Protein AF-A0A4Z1C8W2-F1 (afdb_monomer)

Radius of gyration: 26.84 Å; Cα contacts (8 Å, |Δi|>4): 47; chains: 1; bounding box: 63×52×49 Å

Sequence (100 aa):
LGAPVRVSARDEAGAAGAAMMAAVAIGAYPDMRACIAEWVIPLLGPAEAPDPALVATYDRLYPAFAATRRVMPLTWQVLARLRAAQPDPVPSSKGPRHDH

pLDDT: mean 90.88, std 12.69, range [49.41, 98.38]

Secondary structure (DSSP, 8-state):
--S-B--B--TTHHHHHHHHHHHHHTTSSSSHHHHHHHHTGGGB---BPPPHHHHHHHHHHHHHHHHHHHHHHHHHHHHHHHHHTSPPPPPPP-PPP---

Structure (mmCIF, N/CA/C/O backbone):
data_AF-A0A4Z1C8W2-F1
#
_entry.id   AF-A0A4Z1C8W2-F1
#
loop_
_atom_site.group_PDB
_atom_site.id
_atom_site.type_symbol
_atom_site.label_atom_id
_atom_site.label_alt_id
_atom_site.label_comp_id
_atom_site.label_asym_id
_atom_site.label_entity_id
_atom_site.label_seq_id
_atom_site.pdbx_PDB_ins_code
_atom_site.Cartn_x
_atom_site.Cartn_y
_atom_site.Cartn_z
_atom_site.occupancy
_atom_site.B_iso_or_equiv
_atom_site.auth_seq_id
_atom_site.auth_comp_id
_atom_site.auth_asym_id
_atom_site.auth_atom_id
_atom_site.pdbx_PDB_model_num
ATOM 1 N N . LEU A 1 1 ? -2.957 -2.419 -11.042 1.00 68.50 1 LEU A N 1
ATOM 2 C CA . LEU A 1 1 ? -3.750 -2.671 -9.814 1.00 68.50 1 LEU A CA 1
ATOM 3 C C . LEU A 1 1 ? -5.209 -2.292 -10.005 1.00 68.50 1 LEU A C 1
ATOM 5 O O . LEU A 1 1 ? -6.027 -3.060 -9.537 1.00 68.50 1 LEU A O 1
ATOM 9 N N . GLY A 1 2 ? -5.548 -1.203 -10.715 1.00 87.62 2 GLY A N 1
ATOM 10 C CA . GLY A 1 2 ? -6.929 -0.955 -11.172 1.00 87.62 2 GLY A CA 1
ATOM 11 C C . GLY A 1 2 ? -7.985 -0.984 -10.062 1.00 87.62 2 GLY A C 1
ATOM 12 O O . GLY A 1 2 ? -9.151 -1.240 -10.333 1.00 87.62 2 GLY A O 1
ATOM 13 N N . ALA A 1 3 ? -7.566 -0.760 -8.817 1.00 94.06 3 ALA A N 1
ATOM 14 C CA . ALA A 1 3 ? -8.358 -0.940 -7.614 1.00 94.06 3 ALA A CA 1
ATOM 15 C C . ALA A 1 3 ? -8.301 0.343 -6.778 1.00 94.06 3 ALA A C 1
ATOM 17 O O . ALA A 1 3 ? -7.290 1.051 -6.849 1.00 94.06 3 ALA A O 1
ATOM 18 N N . PRO A 1 4 ? -9.348 0.640 -5.988 1.00 94.44 4 PRO A N 1
ATOM 19 C CA . PRO A 1 4 ? -9.343 1.790 -5.099 1.00 94.44 4 PRO 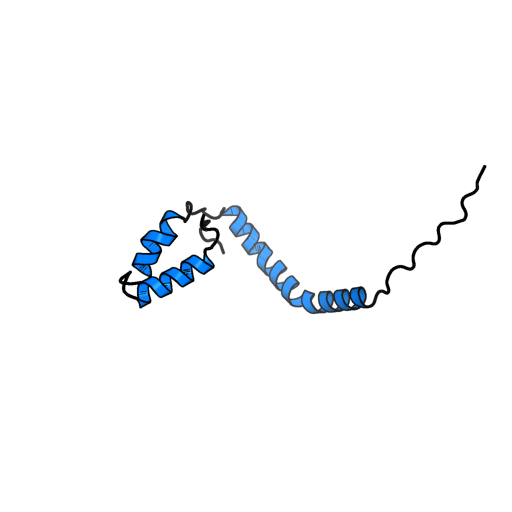A CA 1
ATOM 20 C C . PRO A 1 4 ? -8.210 1.714 -4.077 1.00 94.44 4 PRO A C 1
ATOM 22 O O . PRO A 1 4 ? -7.901 0.639 -3.556 1.00 94.44 4 PRO A O 1
ATOM 25 N N . VAL A 1 5 ? -7.627 2.865 -3.758 1.00 95.25 5 VAL A N 1
ATOM 26 C CA . VAL A 1 5 ? -6.578 2.994 -2.741 1.00 95.25 5 VAL A CA 1
ATOM 27 C C . VAL A 1 5 ? -7.026 3.937 -1.635 1.00 95.25 5 VAL A C 1
ATOM 29 O O . VAL A 1 5 ? -7.899 4.777 -1.832 1.00 95.25 5 VAL A O 1
ATOM 32 N N . ARG A 1 6 ? -6.462 3.767 -0.440 1.00 95.75 6 ARG A N 1
ATOM 33 C CA . ARG A 1 6 ? -6.723 4.629 0.717 1.00 95.75 6 ARG A CA 1
ATOM 34 C C . ARG A 1 6 ? -5.400 4.996 1.360 1.00 95.75 6 ARG A C 1
ATOM 36 O O . ARG A 1 6 ? -4.559 4.122 1.566 1.00 95.75 6 ARG A O 1
ATOM 43 N N . VAL A 1 7 ? -5.245 6.267 1.707 1.00 94.12 7 VAL A N 1
ATOM 44 C CA . VAL A 1 7 ? -4.105 6.750 2.491 1.00 94.12 7 VAL A CA 1
ATOM 45 C C . VAL A 1 7 ? -4.418 6.587 3.975 1.00 94.12 7 VAL A C 1
ATOM 47 O O . VAL A 1 7 ? -5.541 6.836 4.408 1.00 94.12 7 VAL A O 1
ATOM 50 N N . SER A 1 8 ? -3.431 6.157 4.755 1.00 93.88 8 SER A N 1
ATOM 51 C CA . SER A 1 8 ? -3.513 6.142 6.216 1.00 93.88 8 SER A CA 1
ATOM 52 C C . SER A 1 8 ? -2.865 7.405 6.775 1.00 93.88 8 SER A C 1
ATOM 54 O O . SER A 1 8 ? -1.744 7.725 6.392 1.00 93.88 8 SER A O 1
ATOM 56 N N . ALA A 1 9 ? -3.531 8.082 7.709 1.00 93.81 9 ALA A N 1
ATOM 57 C CA . ALA A 1 9 ? -2.972 9.204 8.469 1.00 93.81 9 ALA A CA 1
ATOM 58 C C . ALA A 1 9 ? -2.108 8.753 9.669 1.00 93.81 9 ALA A C 1
ATOM 60 O O . ALA A 1 9 ? -1.718 9.567 10.500 1.00 93.81 9 ALA A O 1
ATOM 61 N N . ARG A 1 10 ? -1.851 7.446 9.812 1.00 90.81 10 ARG A N 1
ATOM 62 C CA . ARG A 1 10 ? -1.043 6.879 10.899 1.00 90.81 10 ARG A CA 1
ATOM 63 C C . ARG A 1 10 ? 0.441 6.891 10.523 1.00 90.81 10 ARG A C 1
ATOM 65 O O . ARG A 1 10 ? 0.850 6.078 9.697 1.00 90.81 10 ARG A O 1
ATOM 72 N N . ASP A 1 11 ? 1.236 7.708 11.210 1.00 87.88 11 ASP A N 1
ATOM 73 C CA . ASP A 1 11 ? 2.695 7.752 11.020 1.00 87.88 11 ASP A CA 1
ATOM 74 C C . ASP A 1 11 ? 3.364 6.409 11.369 1.00 87.88 11 ASP A C 1
ATOM 76 O O . ASP A 1 11 ? 4.113 5.838 10.578 1.00 87.88 11 ASP A O 1
ATOM 80 N N . GLU A 1 12 ? 3.033 5.838 12.531 1.00 90.75 12 GLU A N 1
ATOM 81 C CA . GLU A 1 12 ? 3.627 4.587 13.022 1.00 90.75 12 GLU A CA 1
ATOM 82 C C . GLU A 1 12 ? 2.709 3.372 12.804 1.00 90.75 12 GLU A C 1
ATOM 84 O O . GLU A 1 12 ? 2.335 2.662 13.743 1.00 90.75 12 GLU A O 1
ATOM 89 N N . ALA A 1 13 ? 2.313 3.115 11.554 1.00 91.88 13 ALA A N 1
ATOM 90 C CA . ALA A 1 13 ? 1.425 1.994 11.221 1.00 91.88 13 ALA A CA 1
ATOM 91 C C . ALA A 1 13 ? 1.973 0.623 11.679 1.00 91.88 13 ALA A C 1
ATOM 93 O O . ALA A 1 13 ? 1.209 -0.227 12.137 1.00 91.88 13 ALA A O 1
ATOM 94 N N . GLY A 1 14 ? 3.295 0.423 11.616 1.00 93.81 14 GLY A N 1
ATOM 95 C CA . GLY A 1 14 ? 3.944 -0.813 12.071 1.00 93.81 14 GLY A CA 1
ATOM 96 C C . GLY A 1 14 ? 3.840 -1.027 13.585 1.00 93.81 14 GLY A C 1
ATOM 97 O O . GLY A 1 14 ? 3.435 -2.102 14.028 1.00 93.81 14 GLY A O 1
ATOM 98 N N . ALA A 1 15 ? 4.142 0.006 14.379 1.00 95.88 15 ALA A N 1
ATOM 99 C CA . ALA A 1 15 ? 4.037 -0.061 15.837 1.00 95.88 15 ALA A CA 1
ATOM 100 C C . ALA A 1 15 ? 2.579 -0.231 16.286 1.00 95.88 15 ALA A C 1
ATOM 102 O O . ALA A 1 15 ? 2.293 -1.037 17.171 1.00 95.88 15 ALA A O 1
ATOM 103 N N . ALA A 1 16 ? 1.645 0.456 15.620 1.00 94.44 16 ALA A N 1
ATOM 104 C CA . ALA A 1 16 ? 0.217 0.286 15.861 1.00 94.44 16 ALA A CA 1
ATOM 105 C C . ALA A 1 16 ? -0.224 -1.171 15.642 1.00 94.44 16 ALA A C 1
ATOM 107 O O . ALA A 1 16 ? -0.899 -1.734 16.497 1.00 94.44 16 ALA A O 1
ATOM 108 N N . GLY A 1 17 ? 0.224 -1.814 14.558 1.00 96.12 17 GLY A N 1
ATOM 109 C CA . GLY A 1 17 ? -0.063 -3.227 14.300 1.00 96.12 17 GLY A CA 1
ATOM 110 C C . GLY A 1 17 ? 0.479 -4.165 15.383 1.00 96.12 17 GLY A C 1
ATOM 111 O O . GLY A 1 17 ? -0.227 -5.074 15.820 1.00 96.12 17 GLY A O 1
ATOM 112 N N . ALA A 1 18 ? 1.701 -3.923 15.870 1.00 97.62 18 ALA A N 1
ATOM 113 C CA . ALA A 1 18 ? 2.270 -4.686 16.982 1.00 97.62 18 ALA A CA 1
ATOM 114 C C . ALA A 1 18 ? 1.451 -4.523 18.274 1.00 97.62 18 ALA A C 1
ATOM 116 O O . ALA A 1 18 ? 1.132 -5.512 18.937 1.00 97.62 18 ALA A O 1
ATOM 117 N N . ALA A 1 19 ? 1.049 -3.291 18.593 1.00 97.31 19 ALA A N 1
ATOM 118 C CA . ALA A 1 19 ? 0.217 -2.999 19.755 1.00 97.31 19 ALA A CA 1
ATOM 119 C C . ALA A 1 19 ? -1.178 -3.641 19.654 1.00 97.31 19 ALA A C 1
ATOM 121 O O . ALA A 1 19 ? -1.673 -4.159 20.651 1.00 97.31 19 ALA A O 1
ATOM 122 N N . MET A 1 20 ? -1.785 -3.687 18.462 1.00 98.00 20 MET A N 1
ATOM 123 C CA . MET A 1 20 ? -3.065 -4.376 18.240 1.00 98.00 20 MET A CA 1
ATOM 124 C C . MET A 1 20 ? -2.956 -5.878 18.529 1.00 98.00 20 MET A C 1
ATOM 126 O O . MET A 1 20 ? -3.800 -6.429 19.232 1.00 98.00 20 MET A O 1
ATOM 130 N N . MET A 1 21 ? -1.895 -6.541 18.046 1.00 98.19 21 MET A N 1
ATOM 131 C CA . MET A 1 21 ? -1.666 -7.963 18.339 1.00 98.19 21 MET A CA 1
ATOM 132 C C . MET A 1 21 ? -1.511 -8.212 19.844 1.00 98.19 21 MET A C 1
ATOM 134 O O . MET A 1 21 ? -2.088 -9.163 20.368 1.00 98.19 21 MET A O 1
ATOM 138 N N . ALA A 1 22 ? -0.783 -7.339 20.550 1.00 98.25 22 ALA A N 1
ATOM 139 C CA . ALA A 1 22 ? -0.645 -7.423 22.002 1.00 98.25 22 ALA A CA 1
ATOM 140 C C . ALA A 1 22 ? -1.987 -7.209 22.720 1.00 98.25 22 ALA A C 1
ATOM 142 O O . ALA A 1 22 ? -2.317 -7.971 23.624 1.00 98.25 22 ALA A O 1
ATOM 143 N N . ALA A 1 23 ? -2.783 -6.224 22.293 1.00 98.19 23 ALA A N 1
ATOM 144 C CA . ALA A 1 23 ? -4.079 -5.906 22.887 1.00 98.19 23 ALA A CA 1
ATOM 145 C C . ALA A 1 23 ? -5.083 -7.067 22.764 1.00 98.19 23 ALA A C 1
ATOM 147 O O . ALA A 1 23 ? -5.808 -7.357 23.715 1.00 98.19 23 ALA A O 1
ATOM 148 N N . VAL A 1 24 ? -5.082 -7.779 21.633 1.00 98.38 24 VAL A N 1
ATOM 149 C CA . VAL A 1 24 ? -5.873 -9.009 21.465 1.00 98.38 24 VAL A CA 1
ATOM 150 C C . VAL A 1 24 ? -5.327 -10.139 22.341 1.00 98.38 24 VAL A C 1
ATOM 152 O O . VAL A 1 24 ? -6.096 -10.817 23.015 1.00 98.38 24 VAL A O 1
ATOM 155 N N . ALA A 1 25 ? -4.004 -10.324 22.393 1.00 98.31 25 ALA A N 1
ATOM 156 C CA . ALA A 1 25 ? -3.384 -11.395 23.177 1.00 98.31 25 ALA A CA 1
ATOM 157 C C . ALA A 1 25 ? -3.657 -11.282 24.688 1.00 98.31 25 ALA A C 1
ATOM 159 O O . ALA A 1 25 ? -3.830 -12.301 25.352 1.00 98.31 25 ALA A O 1
ATOM 160 N N . ILE A 1 26 ? -3.723 -10.060 25.229 1.00 98.31 26 ILE A N 1
ATOM 161 C CA . ILE A 1 26 ? -4.063 -9.823 26.643 1.00 98.31 26 ILE A CA 1
ATOM 162 C C . ILE A 1 26 ? -5.578 -9.773 26.907 1.00 98.31 26 ILE A C 1
ATOM 164 O O . ILE A 1 26 ? -5.987 -9.567 28.046 1.00 98.31 26 ILE A O 1
ATOM 168 N N . GLY A 1 27 ? -6.411 -9.921 25.871 1.00 97.94 27 GLY A N 1
ATOM 169 C CA . GLY A 1 27 ? -7.871 -9.875 25.977 1.00 97.94 27 GLY A CA 1
ATOM 170 C C . GLY A 1 27 ? -8.471 -8.474 26.135 1.00 97.94 27 GLY A C 1
ATOM 171 O O . GLY A 1 27 ? -9.648 -8.360 26.464 1.00 97.94 27 GLY A O 1
ATOM 172 N N . ALA A 1 28 ? -7.699 -7.406 25.896 1.00 98.19 28 ALA A N 1
ATOM 173 C CA . ALA A 1 28 ? -8.216 -6.033 25.903 1.00 98.19 28 ALA A CA 1
ATOM 174 C C . ALA A 1 28 ? -9.155 -5.768 24.714 1.00 98.19 28 ALA A C 1
ATOM 176 O O . ALA A 1 28 ? -10.091 -4.980 24.829 1.00 98.19 28 ALA A O 1
ATOM 177 N N . TYR A 1 29 ? -8.931 -6.462 23.595 1.00 98.25 29 TYR A N 1
ATOM 178 C CA . TYR A 1 29 ? -9.879 -6.564 22.488 1.00 98.25 29 TYR A CA 1
ATOM 179 C C . TYR A 1 29 ? -10.237 -8.028 22.235 1.00 98.25 29 TYR A C 1
ATOM 181 O O . TYR A 1 29 ? -9.376 -8.898 22.377 1.00 98.25 29 TYR A O 1
ATOM 189 N N . PRO A 1 30 ? -11.482 -8.313 21.815 1.00 97.19 30 PRO A N 1
ATOM 190 C CA . PRO A 1 30 ? -11.926 -9.681 21.566 1.00 97.19 30 PRO A CA 1
ATOM 191 C C . PRO A 1 30 ? -11.261 -10.303 20.330 1.00 97.19 30 PRO A C 1
ATOM 193 O O . PRO A 1 30 ? -11.040 -11.509 20.293 1.00 97.19 30 PRO A O 1
ATOM 196 N N . ASP A 1 31 ? -10.947 -9.493 19.315 1.00 98.19 31 ASP A N 1
ATOM 197 C CA . ASP A 1 31 ? -10.275 -9.923 18.094 1.00 98.19 31 ASP A CA 1
ATOM 198 C C . ASP A 1 31 ? -9.612 -8.743 17.357 1.00 98.19 31 ASP A C 1
ATOM 200 O O . ASP A 1 31 ? -9.771 -7.567 17.702 1.00 98.19 31 ASP A O 1
ATOM 204 N N . MET A 1 32 ? -8.875 -9.062 16.291 1.00 98.12 32 MET A N 1
ATOM 205 C CA . MET A 1 32 ? -8.220 -8.056 15.454 1.00 98.12 32 MET A CA 1
ATOM 206 C C . MET A 1 32 ? -9.204 -7.150 14.709 1.00 98.12 32 MET A C 1
ATOM 208 O O . MET A 1 32 ? -8.849 -6.014 14.400 1.00 98.12 32 MET A O 1
ATOM 212 N N . ARG A 1 33 ? -10.426 -7.607 14.399 1.00 97.88 33 ARG A N 1
ATOM 213 C CA . ARG A 1 33 ? -11.414 -6.780 13.686 1.00 97.88 33 ARG A CA 1
ATOM 214 C C . ARG A 1 33 ? -11.884 -5.636 14.574 1.00 97.88 33 ARG A C 1
ATOM 216 O O . ARG A 1 33 ? -12.005 -4.519 14.076 1.00 97.88 33 ARG A O 1
ATOM 223 N N . ALA A 1 34 ? -12.087 -5.898 15.863 1.00 97.75 34 ALA A N 1
ATOM 224 C CA . ALA A 1 34 ? -12.425 -4.885 16.852 1.00 97.75 34 ALA A CA 1
ATOM 225 C C . ALA A 1 34 ? -11.306 -3.833 16.976 1.00 97.75 34 ALA A C 1
ATOM 227 O O . ALA A 1 34 ? -11.585 -2.643 16.849 1.00 97.75 34 ALA A O 1
ATOM 228 N N . CYS A 1 35 ? -10.036 -4.252 17.083 1.00 96.69 35 CYS A N 1
ATOM 229 C CA . CYS A 1 35 ? -8.900 -3.319 17.047 1.00 96.69 35 CYS A CA 1
ATOM 230 C C . CYS A 1 35 ? -8.846 -2.501 15.745 1.00 96.69 35 CYS A C 1
ATOM 232 O O . CYS A 1 35 ? -8.619 -1.296 15.780 1.00 96.69 35 CYS A O 1
ATOM 234 N N . ILE A 1 36 ? -9.037 -3.131 14.580 1.00 97.12 36 ILE A N 1
ATOM 235 C CA . ILE A 1 36 ? -9.000 -2.449 13.273 1.00 97.12 36 ILE A CA 1
ATOM 236 C C . ILE A 1 36 ? -10.087 -1.376 13.190 1.00 97.12 36 ILE A C 1
ATOM 238 O O . ILE A 1 36 ? -9.821 -0.274 12.704 1.00 97.12 36 ILE A O 1
ATOM 242 N N . ALA A 1 37 ? -11.298 -1.694 13.652 1.00 97.25 37 ALA A N 1
ATOM 243 C CA . ALA A 1 37 ? -12.432 -0.783 13.601 1.00 97.25 37 ALA A CA 1
ATOM 244 C C . ALA A 1 37 ? -12.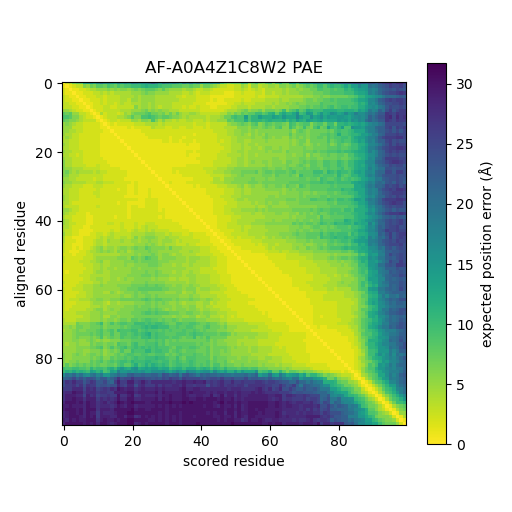172 0.517 14.367 1.00 97.25 37 ALA A C 1
ATOM 246 O O . ALA A 1 37 ? -12.611 1.575 13.927 1.00 97.25 37 ALA A O 1
ATOM 247 N N . GLU A 1 38 ? -11.424 0.441 15.465 1.00 96.69 38 GLU A N 1
ATOM 248 C CA . GLU A 1 38 ? -11.142 1.592 16.313 1.00 96.69 38 GLU A CA 1
ATOM 249 C C . GLU A 1 38 ? -9.819 2.286 15.963 1.00 96.69 38 GLU A C 1
ATOM 251 O O . GLU A 1 38 ? -9.750 3.510 15.920 1.00 96.69 38 GLU A O 1
ATOM 256 N N . TRP A 1 39 ? -8.752 1.532 15.693 1.00 96.19 39 TRP A N 1
ATOM 257 C CA . TRP A 1 39 ? -7.398 2.096 15.590 1.00 96.19 39 TRP A CA 1
ATOM 258 C C . TRP A 1 39 ? -6.937 2.330 14.151 1.00 96.19 39 TRP A C 1
ATOM 260 O O . TRP A 1 39 ? -5.987 3.082 13.932 1.00 96.19 39 TRP A O 1
ATOM 270 N N . VAL A 1 40 ? -7.578 1.687 13.168 1.00 96.12 40 VAL A N 1
ATOM 271 C CA . VAL A 1 40 ? -7.174 1.757 11.755 1.00 96.12 40 VAL A CA 1
ATOM 272 C C . VAL A 1 40 ? -8.219 2.482 10.923 1.00 96.12 40 VAL A C 1
ATOM 274 O O . VAL A 1 40 ? -7.899 3.500 10.318 1.00 96.12 40 VAL A O 1
ATOM 277 N N . ILE A 1 41 ? -9.465 1.993 10.890 1.00 96.00 41 ILE A N 1
A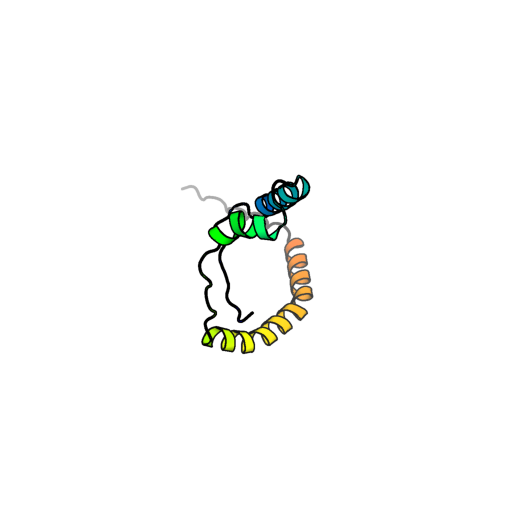TOM 278 C CA . ILE A 1 41 ? -10.517 2.517 9.999 1.00 96.00 41 ILE A CA 1
ATOM 279 C C . ILE A 1 41 ? -10.700 4.040 10.115 1.00 96.00 41 ILE A C 1
ATOM 281 O O . ILE A 1 41 ? 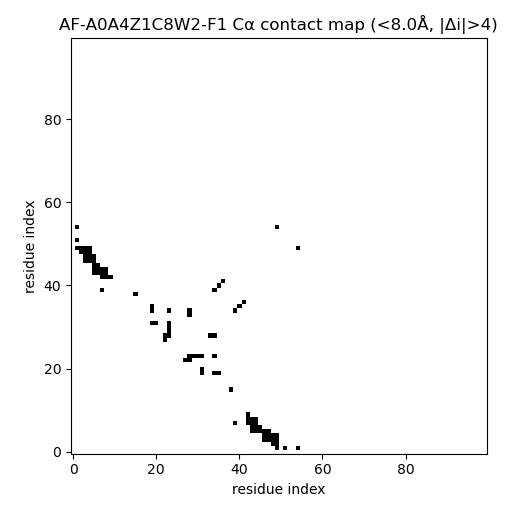-10.781 4.671 9.057 1.00 96.00 41 ILE A O 1
ATOM 285 N N . PRO A 1 42 ? -10.710 4.655 11.316 1.00 96.19 42 PRO A N 1
ATOM 286 C CA . PRO A 1 42 ? -10.895 6.102 11.450 1.00 96.19 42 PRO A CA 1
ATOM 287 C C . PRO A 1 42 ? -9.735 6.930 10.887 1.00 96.19 42 PRO A C 1
ATOM 289 O O . PRO A 1 42 ? -9.913 8.101 10.571 1.00 96.19 42 PRO A O 1
ATOM 292 N N . LEU A 1 43 ? -8.552 6.327 10.751 1.00 95.88 43 LEU A N 1
ATOM 293 C CA . LEU A 1 43 ? -7.351 6.973 10.219 1.00 95.88 43 LEU A CA 1
ATOM 294 C C . LEU A 1 43 ? -7.169 6.739 8.719 1.00 95.88 43 LEU A C 1
ATOM 296 O O . LEU A 1 43 ? -6.252 7.297 8.118 1.00 95.88 43 LEU A O 1
ATOM 300 N N . LEU A 1 44 ? -8.013 5.911 8.102 1.00 96.19 44 LEU A N 1
ATOM 301 C CA . LEU A 1 44 ? -7.994 5.707 6.664 1.00 96.19 44 LEU A CA 1
ATOM 302 C C . LEU A 1 44 ? -8.808 6.807 5.978 1.00 96.19 44 LEU A C 1
ATOM 304 O O . LEU A 1 44 ? -10.020 6.913 6.177 1.00 96.19 44 LEU A O 1
ATOM 308 N N . GLY A 1 45 ? -8.158 7.558 5.094 1.00 94.81 45 GLY A N 1
ATOM 309 C CA . GLY A 1 45 ? -8.798 8.536 4.223 1.00 94.81 45 GLY A CA 1
ATOM 310 C C . GLY A 1 45 ? -9.853 7.920 3.290 1.00 94.81 45 GLY A C 1
ATOM 311 O O . GLY A 1 45 ? -10.067 6.695 3.287 1.00 94.81 45 GLY A O 1
ATOM 312 N N . PRO A 1 46 ? -10.540 8.754 2.492 1.00 95.50 46 PRO A N 1
ATOM 313 C CA . PRO A 1 46 ? -11.503 8.273 1.509 1.00 95.50 46 PRO A CA 1
ATOM 314 C C . PRO A 1 46 ? -10.842 7.316 0.509 1.00 95.50 46 PRO A C 1
ATOM 316 O O . PRO A 1 46 ? -9.637 7.365 0.271 1.00 95.50 46 PRO A O 1
ATOM 319 N N . ALA A 1 47 ? -11.645 6.419 -0.064 1.00 95.25 47 ALA A N 1
ATOM 320 C CA . ALA A 1 47 ? -11.189 5.578 -1.160 1.00 95.25 47 ALA A CA 1
ATOM 321 C C . ALA A 1 47 ? -11.056 6.416 -2.433 1.00 95.25 47 ALA A C 1
ATOM 323 O O . ALA A 1 47 ? -12.039 6.959 -2.934 1.00 95.25 47 ALA A O 1
ATOM 324 N N . GLU A 1 48 ? -9.841 6.492 -2.957 1.00 95.94 48 GLU A N 1
ATOM 325 C CA . GLU A 1 48 ? -9.540 7.114 -4.237 1.00 95.94 48 GLU A CA 1
ATOM 326 C C . GLU A 1 48 ? -9.734 6.071 -5.337 1.00 95.94 48 GLU A C 1
ATOM 328 O O . GLU A 1 48 ? -9.049 5.043 -5.376 1.00 95.94 48 GLU A O 1
ATOM 333 N N . ALA A 1 49 ? -10.718 6.309 -6.206 1.00 96.00 49 ALA A N 1
ATOM 334 C CA . ALA A 1 49 ? -10.984 5.442 -7.343 1.00 96.00 49 ALA A CA 1
ATOM 335 C C . ALA A 1 49 ? -9.899 5.625 -8.417 1.00 96.00 49 ALA A C 1
ATOM 337 O O . ALA A 1 49 ? -9.455 6.748 -8.661 1.00 96.00 49 ALA A O 1
ATOM 338 N N . PRO A 1 50 ? -9.479 4.544 -9.091 1.00 96.00 50 PRO A N 1
ATOM 339 C CA . PRO A 1 50 ? -8.535 4.659 -10.188 1.00 96.00 50 PRO A CA 1
ATOM 340 C C . PRO A 1 50 ? -9.186 5.369 -11.381 1.00 96.00 50 PRO A C 1
ATOM 342 O O . PRO A 1 50 ? -10.333 5.090 -11.726 1.00 96.00 50 PRO A O 1
ATOM 345 N N . ASP A 1 51 ? -8.428 6.234 -12.054 1.00 96.69 51 ASP A N 1
ATOM 346 C CA . ASP A 1 51 ? -8.842 6.816 -13.332 1.00 96.69 51 ASP A CA 1
ATOM 347 C C . ASP A 1 51 ? -8.878 5.716 -14.420 1.00 96.69 51 ASP A C 1
AT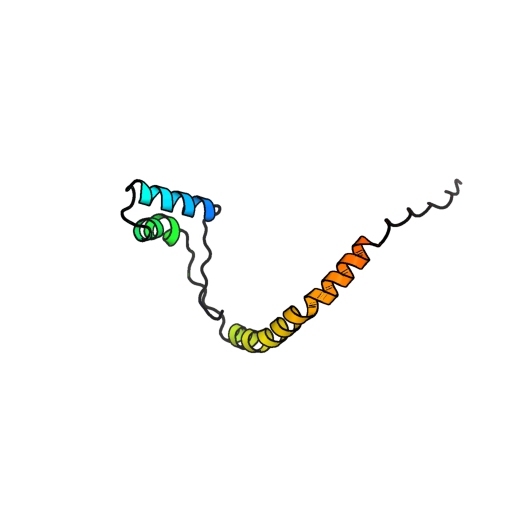OM 349 O O . ASP A 1 51 ? -7.827 5.135 -14.729 1.00 96.69 51 ASP A O 1
ATOM 353 N N . PRO A 1 52 ? -10.044 5.428 -15.036 1.00 95.69 52 PRO A N 1
ATOM 354 C CA . PRO A 1 52 ? -10.174 4.386 -16.054 1.00 95.69 52 PRO A CA 1
ATOM 355 C C . PRO A 1 52 ? -9.254 4.576 -17.269 1.00 95.69 52 PRO A C 1
ATOM 357 O O . PRO A 1 52 ? -8.755 3.595 -17.826 1.00 95.69 52 PRO A O 1
ATOM 360 N N . ALA A 1 53 ? -8.990 5.821 -17.678 1.00 97.31 53 ALA A N 1
ATOM 361 C CA . ALA A 1 53 ? -8.120 6.115 -18.813 1.00 97.31 53 ALA A CA 1
ATOM 362 C C . ALA A 1 53 ? -6.651 5.807 -18.486 1.00 97.31 53 ALA A C 1
ATOM 364 O O . ALA A 1 53 ? -5.910 5.268 -19.321 1.00 97.31 53 ALA A O 1
ATOM 365 N N . LEU A 1 54 ? -6.232 6.092 -17.250 1.00 96.31 54 LEU A N 1
ATOM 366 C CA . LEU A 1 54 ? -4.899 5.738 -16.769 1.00 96.31 54 LEU A CA 1
ATOM 367 C C . LEU A 1 54 ? -4.752 4.2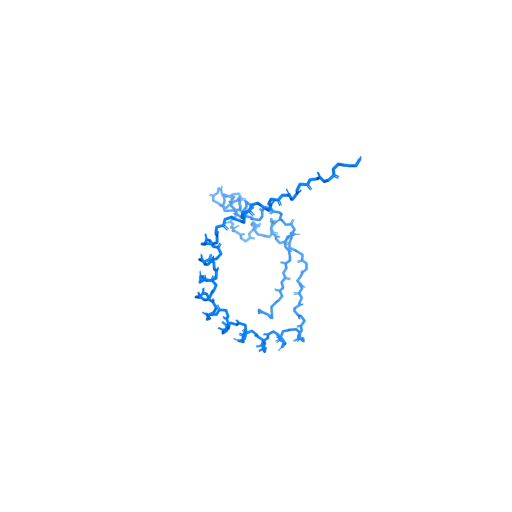30 -16.576 1.00 96.31 54 LEU A C 1
ATOM 369 O O . LEU A 1 54 ? -3.712 3.690 -16.943 1.00 96.31 54 LEU A O 1
ATOM 373 N N . VAL A 1 55 ? -5.782 3.533 -16.088 1.00 97.44 55 VAL A N 1
ATOM 374 C CA . VAL A 1 55 ? -5.781 2.061 -16.003 1.00 97.44 55 VAL A CA 1
ATOM 375 C C . VAL A 1 55 ? -5.529 1.445 -17.379 1.00 97.44 55 VAL A C 1
ATOM 377 O O . VAL A 1 55 ? -4.544 0.728 -17.546 1.00 97.44 55 VAL A O 1
ATOM 380 N N . ALA A 1 56 ? -6.317 1.817 -18.391 1.00 96.44 56 ALA A N 1
ATOM 381 C CA . ALA A 1 56 ? -6.148 1.309 -19.755 1.00 96.44 56 ALA A CA 1
ATOM 382 C C . ALA A 1 56 ? -4.778 1.663 -20.368 1.00 96.44 56 ALA A C 1
ATOM 384 O O . ALA A 1 56 ? -4.239 0.944 -21.215 1.00 96.44 56 ALA A O 1
ATOM 385 N N . THR A 1 57 ? -4.196 2.792 -19.966 1.00 97.62 57 THR A N 1
ATOM 386 C CA . THR A 1 57 ? -2.849 3.187 -20.390 1.00 97.62 57 THR A CA 1
ATOM 387 C C . THR A 1 57 ? -1.786 2.313 -19.731 1.00 97.62 57 THR A C 1
ATOM 389 O O . THR A 1 57 ? -0.934 1.758 -20.429 1.00 97.62 57 THR A O 1
ATOM 392 N N . TYR A 1 58 ? -1.850 2.127 -18.413 1.00 97.50 58 TYR A N 1
ATOM 393 C CA . TYR A 1 58 ? -0.894 1.295 -17.690 1.00 97.50 58 TYR A CA 1
ATOM 394 C C . TYR A 1 58 ? -1.002 -0.182 -18.056 1.00 97.50 58 TYR A C 1
ATOM 396 O O . TYR A 1 58 ? 0.035 -0.829 -18.165 1.00 97.50 58 TYR A O 1
ATOM 404 N N . ASP A 1 59 ? -2.195 -0.701 -18.339 1.00 96.88 59 ASP A N 1
ATOM 405 C CA . ASP A 1 59 ? -2.376 -2.083 -18.796 1.00 96.88 59 ASP A CA 1
ATOM 406 C C . ASP A 1 59 ? -1.639 -2.351 -20.115 1.00 96.88 59 ASP A C 1
ATOM 408 O O . ASP A 1 59 ? -1.047 -3.416 -20.299 1.00 96.88 59 ASP A O 1
ATOM 412 N N . ARG A 1 60 ? -1.588 -1.358 -21.013 1.00 97.44 60 ARG A N 1
ATOM 413 C CA . ARG A 1 60 ? -0.818 -1.445 -22.263 1.00 97.44 60 ARG A CA 1
ATOM 414 C C . ARG A 1 60 ? 0.690 -1.306 -22.046 1.00 97.44 60 ARG A C 1
ATOM 416 O O . ARG A 1 60 ? 1.464 -1.973 -22.729 1.00 97.44 60 ARG A O 1
ATOM 423 N N . LEU A 1 61 ? 1.124 -0.450 -21.120 1.00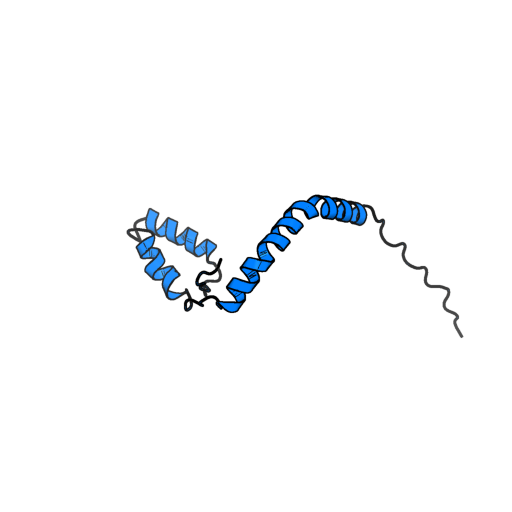 97.69 61 LEU A N 1
ATOM 424 C CA . LEU A 1 61 ? 2.549 -0.159 -20.8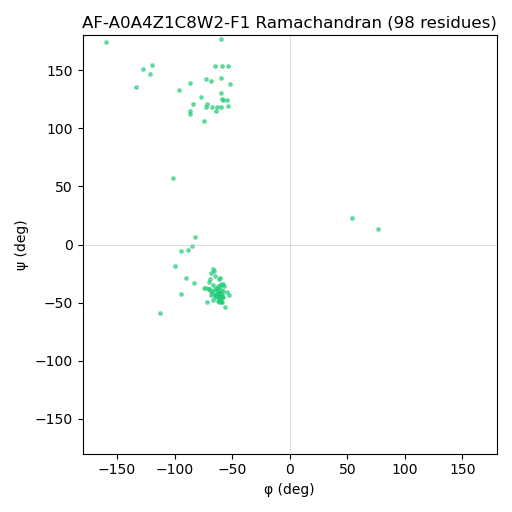94 1.00 97.69 61 LEU A CA 1
ATOM 425 C C . LEU A 1 61 ? 3.249 -1.182 -19.988 1.00 97.69 61 LEU A C 1
ATOM 427 O O . LEU A 1 61 ? 4.439 -1.460 -20.161 1.00 97.69 61 LEU A O 1
ATOM 431 N N . TYR A 1 62 ? 2.529 -1.750 -19.021 1.00 97.44 62 TYR A N 1
ATOM 432 C CA . TYR A 1 62 ? 3.098 -2.615 -17.991 1.00 97.44 62 TYR A CA 1
ATOM 433 C C . TYR A 1 62 ? 3.838 -3.844 -18.546 1.00 97.44 62 TYR A C 1
ATOM 435 O O . TYR A 1 62 ? 4.926 -4.131 -18.041 1.00 97.44 62 TYR A O 1
ATOM 443 N N . PRO A 1 63 ? 3.364 -4.547 -19.599 1.00 97.94 63 PRO A N 1
ATOM 444 C CA . PRO A 1 63 ? 4.103 -5.670 -20.175 1.00 97.94 63 PRO A CA 1
ATOM 445 C C . PRO A 1 63 ? 5.500 -5.283 -20.681 1.00 97.94 63 PRO A C 1
ATOM 447 O O . PRO A 1 63 ? 6.470 -5.992 -20.408 1.00 97.94 63 PRO A O 1
ATOM 450 N N . ALA A 1 64 ? 5.626 -4.137 -21.360 1.00 98.00 64 ALA A N 1
ATOM 451 C CA . ALA A 1 64 ? 6.907 -3.643 -21.867 1.00 98.00 64 ALA A CA 1
ATOM 452 C C . ALA A 1 64 ? 7.855 -3.240 -20.725 1.00 98.00 64 ALA A C 1
ATOM 454 O O . ALA A 1 64 ? 9.041 -3.590 -20.737 1.00 98.00 64 ALA A O 1
ATOM 455 N N . PHE A 1 65 ? 7.322 -2.572 -19.696 1.00 97.38 65 PHE A N 1
ATOM 456 C CA . PHE A 1 65 ? 8.063 -2.280 -18.469 1.00 97.38 65 PHE A CA 1
ATOM 457 C C . PHE A 1 65 ? 8.556 -3.568 -17.792 1.00 97.38 65 PHE A C 1
ATOM 459 O O . PHE A 1 65 ? 9.739 -3.686 -17.472 1.00 97.38 65 PHE A O 1
ATOM 466 N N . ALA A 1 66 ? 7.676 -4.556 -17.6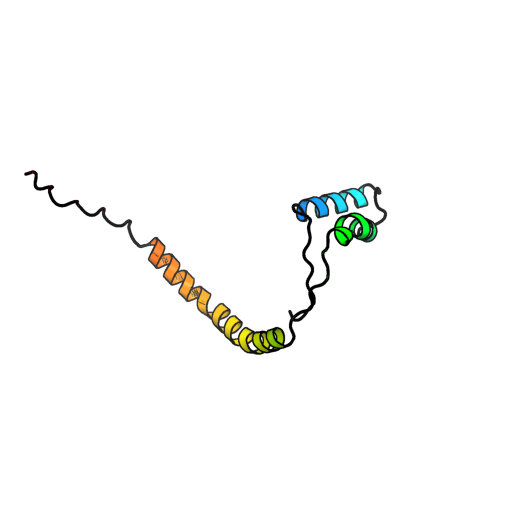08 1.00 97.88 66 ALA A N 1
ATOM 467 C CA . ALA A 1 66 ? 7.993 -5.814 -16.942 1.00 97.88 66 ALA A CA 1
ATOM 468 C C . ALA A 1 66 ? 9.049 -6.619 -17.713 1.00 97.88 66 ALA A C 1
ATOM 470 O O . ALA A 1 66 ? 9.984 -7.141 -17.102 1.00 97.88 66 ALA A O 1
ATOM 471 N N . ALA A 1 67 ? 8.940 -6.688 -19.044 1.00 97.88 67 ALA A N 1
ATOM 472 C CA . ALA A 1 67 ? 9.934 -7.331 -19.900 1.00 97.88 67 ALA A CA 1
ATOM 473 C C . ALA A 1 67 ? 11.311 -6.668 -19.749 1.00 97.88 67 ALA A C 1
ATOM 475 O O . ALA A 1 67 ? 12.296 -7.344 -19.451 1.00 97.88 67 ALA A O 1
ATOM 476 N N . THR A 1 68 ? 11.363 -5.337 -19.839 1.00 97.44 68 THR A N 1
ATOM 477 C CA . THR A 1 68 ? 12.599 -4.563 -19.655 1.00 97.44 68 THR A CA 1
ATOM 478 C C . THR A 1 68 ? 13.195 -4.783 -18.261 1.00 97.44 68 THR A C 1
ATOM 480 O O . THR A 1 68 ? 14.369 -5.123 -18.118 1.00 97.44 68 THR A O 1
ATOM 483 N N . ARG A 1 69 ? 12.382 -4.677 -17.203 1.00 97.19 69 ARG A N 1
ATOM 484 C CA . ARG A 1 69 ? 12.821 -4.871 -15.813 1.00 97.19 69 ARG A CA 1
ATOM 485 C C . ARG A 1 69 ? 13.384 -6.271 -15.549 1.00 97.19 69 ARG A C 1
ATOM 487 O O . ARG A 1 69 ? 14.220 -6.406 -14.652 1.00 97.19 69 ARG A O 1
ATOM 494 N N . ARG A 1 70 ? 12.937 -7.298 -16.280 1.00 97.69 70 ARG A N 1
ATOM 495 C CA . ARG A 1 70 ? 13.455 -8.673 -16.168 1.00 97.69 70 ARG A CA 1
ATOM 496 C C . ARG A 1 70 ? 14.848 -8.830 -16.779 1.00 97.69 70 ARG A C 1
ATOM 498 O O . ARG A 1 70 ? 15.651 -9.554 -16.204 1.00 97.69 70 ARG A O 1
ATOM 505 N N . VAL A 1 71 ? 15.148 -8.153 -17.890 1.00 96.94 71 VAL A N 1
ATOM 506 C CA . VAL A 1 71 ? 16.429 -8.322 -18.614 1.00 96.94 71 VAL A CA 1
ATOM 507 C C . VAL A 1 71 ? 17.535 -7.374 -18.141 1.00 96.94 71 VAL A C 1
ATOM 509 O O . VAL A 1 71 ? 18.710 -7.725 -18.162 1.00 96.94 71 VAL A O 1
ATOM 512 N N . MET A 1 72 ? 17.168 -6.194 -17.641 1.00 97.19 72 MET A N 1
ATOM 513 C CA . MET A 1 72 ? 18.116 -5.161 -17.209 1.00 97.19 72 MET A CA 1
ATOM 514 C C . MET A 1 72 ? 19.010 -5.465 -15.983 1.00 97.19 72 MET A C 1
ATOM 516 O O . MET A 1 72 ? 20.067 -4.834 -15.891 1.00 97.19 72 MET A O 1
ATOM 520 N N . PRO A 1 73 ? 18.685 -6.380 -15.039 1.00 97.81 73 PRO A N 1
ATOM 521 C CA . PRO A 1 73 ? 19.506 -6.594 -13.845 1.00 97.81 73 PRO A CA 1
ATOM 522 C C . PRO A 1 73 ? 20.979 -6.894 -14.126 1.00 97.81 73 PRO A C 1
ATOM 524 O O . PRO A 1 73 ? 21.841 -6.345 -13.444 1.00 97.81 73 PRO A O 1
ATOM 527 N N . LEU A 1 74 ? 21.286 -7.710 -15.140 1.00 96.06 74 LEU A N 1
ATOM 528 C CA . LEU A 1 74 ? 22.674 -8.031 -15.489 1.00 96.06 74 LEU A CA 1
ATOM 529 C C . LEU A 1 74 ? 23.435 -6.792 -15.974 1.00 96.06 74 LEU A C 1
ATOM 531 O O . LEU A 1 74 ? 24.542 -6.525 -15.507 1.00 96.06 74 LEU A O 1
ATOM 535 N N . THR A 1 75 ? 22.824 -5.991 -16.846 1.00 96.81 75 THR A N 1
ATOM 536 C CA . THR A 1 75 ? 23.409 -4.737 -17.334 1.00 96.81 75 THR A CA 1
ATOM 537 C C . THR A 1 75 ? 23.676 -3.767 -16.187 1.00 96.81 75 THR A C 1
ATOM 539 O O . THR A 1 75 ? 24.768 -3.209 -16.094 1.00 96.81 75 THR A O 1
ATOM 542 N N . TRP A 1 76 ? 22.728 -3.603 -15.260 1.00 97.06 76 TRP A N 1
ATOM 543 C CA . TRP A 1 76 ? 22.926 -2.746 -14.088 1.00 97.06 76 TRP A CA 1
ATOM 544 C C . TRP A 1 76 ? 24.050 -3.236 -13.176 1.00 97.06 76 TRP A C 1
ATOM 546 O O . TRP A 1 76 ? 24.823 -2.417 -12.686 1.00 97.06 76 TRP A O 1
ATOM 556 N N . GLN A 1 77 ? 24.191 -4.550 -12.979 1.00 97.38 77 GLN A N 1
ATOM 557 C CA . GLN A 1 77 ? 25.301 -5.112 -12.206 1.00 97.38 77 GLN A CA 1
ATOM 558 C C . GLN A 1 77 ? 26.655 -4.820 -12.857 1.00 97.38 77 GLN A C 1
ATOM 560 O O . GLN A 1 77 ? 27.600 -4.456 -12.161 1.00 97.38 77 GLN A O 1
ATOM 565 N N . VAL A 1 78 ? 26.757 -4.951 -14.183 1.00 96.62 78 VAL A N 1
ATOM 566 C CA . VAL A 1 78 ? 27.984 -4.608 -14.916 1.00 96.62 78 VAL A CA 1
ATOM 567 C C . VAL A 1 78 ? 28.308 -3.125 -14.746 1.00 96.62 78 VAL A C 1
ATOM 569 O O . VAL A 1 78 ? 29.420 -2.790 -14.346 1.00 96.62 78 VAL A O 1
ATOM 572 N N . LEU A 1 79 ? 27.330 -2.241 -14.956 1.00 96.62 79 LEU A N 1
ATOM 573 C CA . LEU A 1 79 ? 27.512 -0.798 -14.778 1.00 96.62 79 LEU A CA 1
ATOM 574 C C . LEU A 1 79 ? 27.919 -0.433 -13.342 1.00 96.62 79 LEU A C 1
ATOM 576 O O . LEU A 1 79 ? 28.776 0.427 -13.147 1.00 96.62 79 LEU A O 1
ATOM 580 N N . ALA A 1 80 ? 27.345 -1.099 -12.336 1.00 96.62 80 ALA A N 1
ATOM 581 C CA . ALA A 1 80 ? 27.701 -0.892 -10.936 1.00 96.62 80 ALA A CA 1
ATOM 582 C C . ALA A 1 80 ? 29.150 -1.311 -10.640 1.00 96.62 80 ALA A C 1
ATOM 584 O O . ALA A 1 80 ? 29.873 -0.565 -9.982 1.00 96.62 80 ALA A O 1
ATOM 585 N N . ARG A 1 81 ? 29.601 -2.460 -11.166 1.00 96.56 81 ARG A N 1
ATOM 586 C CA . ARG A 1 81 ? 30.999 -2.908 -11.028 1.00 96.56 81 ARG A CA 1
ATOM 587 C C . ARG A 1 81 ? 31.970 -1.944 -11.697 1.00 96.56 81 ARG A C 1
ATOM 589 O O . ARG A 1 81 ? 32.976 -1.596 -11.094 1.00 96.56 81 ARG A O 1
ATOM 596 N N . LEU A 1 82 ? 31.656 -1.487 -12.910 1.00 95.81 82 LEU A N 1
ATOM 597 C CA . LEU A 1 82 ? 32.492 -0.520 -13.623 1.00 95.81 82 LEU A CA 1
ATOM 598 C C . LEU A 1 82 ? 32.612 0.792 -12.849 1.00 95.81 82 LEU A C 1
ATOM 600 O O . LEU A 1 82 ? 33.710 1.319 -12.729 1.00 95.81 82 LEU A O 1
ATOM 604 N N . ARG A 1 83 ? 31.511 1.281 -12.266 1.00 94.31 83 ARG A N 1
ATOM 605 C CA . ARG A 1 83 ? 31.528 2.468 -11.402 1.00 94.31 83 ARG A CA 1
ATOM 606 C C . ARG A 1 83 ? 32.407 2.272 -10.169 1.00 94.31 83 ARG A C 1
ATOM 608 O O . ARG A 1 83 ? 33.167 3.168 -9.840 1.00 94.31 83 ARG A O 1
ATOM 615 N N . ALA A 1 84 ? 32.314 1.121 -9.506 1.00 92.69 84 ALA A N 1
ATOM 616 C CA . ALA A 1 84 ? 33.131 0.815 -8.331 1.00 92.69 84 ALA A CA 1
ATOM 617 C C . ALA A 1 84 ? 34.624 0.630 -8.662 1.00 92.69 84 ALA A C 1
ATOM 619 O O . ALA A 1 84 ? 35.468 0.809 -7.793 1.00 92.69 84 ALA A O 1
ATOM 620 N N . ALA A 1 85 ? 34.946 0.267 -9.907 1.00 89.06 85 ALA A N 1
ATOM 621 C CA . ALA A 1 85 ? 36.314 0.096 -10.387 1.00 89.06 85 ALA A CA 1
ATOM 622 C C . ALA A 1 85 ? 36.944 1.391 -10.936 1.00 89.06 85 ALA A C 1
ATOM 624 O O . ALA A 1 85 ? 38.115 1.376 -11.312 1.00 89.06 85 ALA A O 1
ATOM 625 N N . GLN A 1 86 ? 36.194 2.497 -11.019 1.00 82.38 86 GLN A N 1
ATOM 626 C CA . GLN A 1 86 ? 36.771 3.798 -11.353 1.00 82.38 86 GLN A CA 1
ATOM 627 C C . GLN A 1 86 ? 37.592 4.295 -10.151 1.00 82.38 86 GLN A C 1
ATOM 629 O O . GLN A 1 86 ? 37.023 4.438 -9.069 1.00 82.38 86 GLN A O 1
ATOM 634 N N . PRO A 1 87 ? 38.903 4.552 -10.304 1.00 72.75 87 PRO A N 1
ATOM 635 C CA . PRO A 1 87 ? 39.675 5.203 -9.254 1.00 72.75 87 PRO A CA 1
ATOM 636 C C . PRO A 1 87 ? 39.163 6.632 -9.031 1.00 72.75 87 PRO A C 1
ATOM 638 O O . PRO A 1 87 ? 38.620 7.245 -9.956 1.00 72.75 87 PRO A O 1
ATOM 641 N N . ASP A 1 88 ? 39.352 7.161 -7.817 1.00 69.69 88 ASP A N 1
ATOM 642 C CA . ASP A 1 88 ? 39.020 8.555 -7.512 1.00 69.69 88 ASP A CA 1
ATOM 643 C C . ASP A 1 88 ? 39.666 9.488 -8.548 1.00 69.69 88 ASP A C 1
ATOM 645 O O . ASP A 1 88 ? 40.821 9.272 -8.942 1.00 69.69 88 ASP A O 1
ATOM 649 N N . PRO A 1 89 ? 38.945 10.522 -9.017 1.00 68.88 89 PRO A N 1
ATOM 650 C CA . PRO A 1 89 ? 39.511 11.460 -9.967 1.00 68.88 89 PRO A CA 1
ATOM 651 C C . PRO A 1 89 ? 40.760 12.097 -9.352 1.00 68.88 89 PRO A C 1
ATOM 653 O O . PRO A 1 89 ? 40.705 12.680 -8.268 1.00 68.88 89 PRO A O 1
ATOM 656 N N . VAL A 1 90 ? 41.892 11.987 -10.056 1.00 65.06 90 VAL A N 1
ATOM 657 C CA . VAL A 1 90 ? 43.135 12.668 -9.675 1.00 65.06 90 VAL A CA 1
ATOM 658 C C . VAL A 1 90 ? 42.815 14.162 -9.541 1.00 65.06 90 VAL A C 1
ATOM 660 O O . VAL A 1 90 ? 42.277 14.740 -10.493 1.00 65.06 90 VAL A O 1
ATOM 663 N N . PRO A 1 91 ? 43.095 14.806 -8.390 1.00 59.91 91 PRO A N 1
ATOM 664 C CA . PRO A 1 91 ? 42.783 16.214 -8.223 1.00 59.91 91 PRO A CA 1
ATOM 665 C C . PRO A 1 91 ? 43.509 17.019 -9.300 1.00 59.91 91 PRO A C 1
ATOM 667 O O . PRO A 1 91 ? 44.729 16.920 -9.438 1.00 59.91 91 PRO A O 1
ATOM 670 N N . SER A 1 92 ? 42.757 17.814 -10.067 1.00 64.25 92 SER A N 1
ATOM 671 C CA . SER A 1 92 ? 43.320 18.724 -11.065 1.00 64.25 92 SER A CA 1
ATOM 672 C C . SER A 1 92 ? 44.362 19.611 -10.390 1.00 64.25 92 SER A C 1
ATOM 674 O O . SER A 1 92 ? 44.029 20.377 -9.480 1.00 64.25 92 SER A O 1
ATOM 676 N N . SER A 1 93 ? 45.617 19.543 -10.840 1.00 61.56 93 SER A N 1
ATOM 677 C CA . SER A 1 93 ? 46.626 20.511 -10.430 1.00 61.56 93 SER A CA 1
ATOM 678 C C . SER A 1 93 ? 46.142 21.896 -10.865 1.00 61.56 93 SER A C 1
ATOM 680 O O . SER A 1 93 ? 45.887 22.153 -12.042 1.00 61.56 93 SER A O 1
ATOM 682 N N . LYS A 1 94 ? 45.929 22.801 -9.904 1.00 61.53 94 LYS A N 1
ATOM 683 C CA . LYS A 1 94 ? 45.759 24.218 -10.229 1.00 61.53 94 LYS A CA 1
ATOM 684 C C . LYS A 1 94 ? 47.084 24.679 -10.834 1.00 61.53 94 LYS A C 1
ATOM 686 O O . LYS A 1 94 ? 48.103 24.644 -10.147 1.00 61.53 94 LYS A O 1
ATOM 691 N N . GLY A 1 95 ? 47.061 25.061 -12.112 1.00 62.47 95 GLY A N 1
ATOM 692 C CA . GLY A 1 95 ? 48.188 25.716 -12.775 1.00 62.47 95 GLY A CA 1
ATOM 693 C C . GLY A 1 95 ? 48.638 26.958 -11.992 1.00 62.47 95 GLY A C 1
ATOM 694 O O . GLY A 1 95 ? 47.840 27.517 -11.229 1.00 62.47 95 GLY A O 1
ATOM 695 N N . PRO A 1 96 ? 49.914 27.359 -12.119 1.00 61.00 96 PRO A N 1
ATOM 696 C CA . PRO A 1 96 ? 50.505 28.375 -11.259 1.00 61.00 96 PRO A CA 1
ATOM 697 C C . PRO A 1 96 ? 49.730 29.691 -11.383 1.00 61.00 96 PRO A C 1
ATOM 699 O O . PRO A 1 96 ? 49.436 30.153 -12.485 1.00 61.00 96 PRO A O 1
ATOM 702 N N . ARG A 1 97 ? 49.370 30.275 -10.233 1.00 58.97 97 ARG A N 1
ATOM 703 C CA . ARG A 1 97 ? 48.834 31.638 -10.170 1.00 58.97 97 ARG A CA 1
ATOM 704 C C . ARG A 1 97 ? 49.924 32.580 -10.669 1.00 58.97 97 ARG A C 1
ATOM 706 O O . ARG A 1 97 ? 51.005 32.619 -10.092 1.00 58.97 97 ARG A O 1
ATOM 713 N N . HIS A 1 98 ? 49.644 33.284 -11.759 1.00 52.62 98 HIS A N 1
ATOM 714 C CA . HIS A 1 98 ? 50.423 34.452 -12.136 1.00 52.62 98 HIS A CA 1
ATOM 715 C C . HIS A 1 98 ? 50.024 35.588 -11.200 1.00 52.62 98 HIS A C 1
ATOM 717 O O . HIS A 1 98 ? 48.920 36.122 -11.304 1.00 52.62 98 HIS A O 1
ATOM 723 N N . ASP A 1 99 ? 50.918 35.896 -10.269 1.00 51.56 99 ASP A N 1
ATOM 724 C CA . ASP A 1 99 ? 50.845 37.098 -9.455 1.00 51.56 99 ASP A CA 1
ATOM 725 C C . ASP A 1 99 ? 51.328 38.278 -10.321 1.00 51.56 99 ASP A C 1
ATOM 727 O O . ASP A 1 99 ? 52.394 38.207 -10.943 1.00 51.56 99 ASP A O 1
ATOM 731 N N . HIS A 1 100 ? 50.507 39.326 -10.403 1.00 49.41 100 HIS A N 1
ATOM 732 C CA . HIS A 1 100 ? 50.844 40.638 -10.960 1.00 49.41 100 HIS A CA 1
ATOM 733 C C . HIS A 1 100 ? 50.911 41.658 -9.828 1.00 49.41 100 HIS A C 1
ATOM 735 O O . HIS A 1 100 ? 50.040 41.578 -8.930 1.00 49.41 100 HIS A O 1
#

Mean predicted aligned error: 9.12 Å

Foldseek 3Di:
DQAWDWDFQDPCPVVLVVVLVVCCVVVVDVDSVRSCVPPPPVRIHDTDGDDPVVVVVCVVCVVVVVVCVVPCPVVVVVVVVVVVPDDDPDPDPDDDDDDD

Solvent-accessible surface area (backbone atoms only — not comparable to full-atom values): 6192 Å² total; per-residue (Å²): 128,85,53,68,46,65,54,66,76,56,87,57,55,68,61,51,53,53,50,45,56,48,35,33,72,74,61,78,29,96,38,69,66,60,43,38,61,68,72,42,54,79,39,42,51,71,73,45,71,60,57,66,71,57,41,61,47,46,67,67,46,46,61,60,52,53,53,49,64,69,64,44,57,64,58,52,51,51,55,50,52,54,59,70,68,54,73,80,78,76,78,78,78,78,73,83,81,83,85,129

InterPro domains:
  IPR043129 ATPase, nucleotide binding domain [SSF53067] (1-72)

Organism: NCBI:txid2560053